Protein AF-A0A9D5N7F3-F1 (afdb_monomer)

Structure (mmCIF, N/CA/C/O backbone):
data_AF-A0A9D5N7F3-F1
#
_entry.id   AF-A0A9D5N7F3-F1
#
loop_
_atom_site.group_PDB
_atom_site.id
_atom_site.type_symbol
_atom_site.label_atom_id
_atom_site.label_alt_id
_atom_site.label_comp_id
_atom_site.label_asym_id
_atom_site.label_entity_id
_atom_site.label_seq_id
_atom_site.pdbx_PDB_ins_code
_atom_site.Cartn_x
_atom_site.Cartn_y
_atom_site.Cartn_z
_atom_site.occupancy
_atom_site.B_iso_or_equiv
_atom_site.auth_seq_id
_atom_site.auth_comp_id
_atom_site.auth_asym_id
_atom_site.auth_atom_id
_atom_site.pdbx_PDB_model_num
ATOM 1 N N . MET A 1 1 ? -7.022 6.597 -26.074 1.00 45.38 1 MET A N 1
ATOM 2 C CA . MET A 1 1 ? -6.157 5.447 -25.728 1.00 45.38 1 MET A CA 1
ATOM 3 C C . MET A 1 1 ? -6.089 5.377 -24.215 1.00 45.38 1 MET A C 1
ATOM 5 O O . MET A 1 1 ? -5.912 6.423 -23.604 1.00 45.38 1 MET A O 1
ATOM 9 N N . ALA A 1 2 ? -6.321 4.216 -23.604 1.00 58.00 2 ALA A N 1
ATOM 10 C CA . ALA A 1 2 ? -6.166 4.087 -22.157 1.00 58.00 2 ALA A CA 1
ATOM 11 C C . ALA A 1 2 ? -4.684 4.280 -21.798 1.00 58.00 2 ALA A C 1
ATOM 13 O O . ALA A 1 2 ? -3.828 3.645 -22.410 1.00 58.00 2 ALA A O 1
ATOM 14 N N . ASN A 1 3 ? -4.379 5.167 -20.848 1.00 81.69 3 ASN A N 1
ATOM 15 C CA . ASN A 1 3 ? -3.013 5.314 -20.349 1.00 81.69 3 ASN A CA 1
ATOM 16 C C . ASN A 1 3 ? -2.613 4.024 -19.627 1.00 81.69 3 ASN A C 1
ATOM 18 O O . ASN A 1 3 ? -3.248 3.644 -18.643 1.00 81.69 3 ASN A O 1
ATOM 22 N N . LEU A 1 4 ? -1.572 3.361 -20.129 1.00 91.94 4 LEU A N 1
ATOM 23 C CA . LEU A 1 4 ? -0.977 2.206 -19.469 1.00 91.94 4 LEU A CA 1
ATOM 24 C C . LEU A 1 4 ? -0.277 2.636 -18.166 1.00 91.94 4 LEU A C 1
ATOM 26 O O . LEU A 1 4 ? 0.224 3.765 -18.085 1.00 91.94 4 LEU A O 1
ATOM 30 N N . PRO A 1 5 ? -0.255 1.772 -17.137 1.00 94.94 5 PRO A N 1
ATOM 31 C CA . PRO A 1 5 ? 0.491 2.037 -15.912 1.00 94.94 5 PRO A CA 1
ATOM 32 C C . PRO A 1 5 ? 2.002 2.094 -16.183 1.00 94.94 5 PRO A C 1
ATOM 34 O O . PRO A 1 5 ? 2.493 1.551 -17.173 1.00 94.94 5 PRO A O 1
ATOM 37 N N . LYS A 1 6 ? 2.744 2.747 -15.284 1.00 96.50 6 LYS A N 1
ATOM 38 C CA . LYS A 1 6 ? 4.202 2.612 -15.226 1.00 96.50 6 LYS A CA 1
ATOM 39 C C . LYS A 1 6 ? 4.541 1.271 -14.579 1.00 96.50 6 LYS A C 1
ATOM 41 O O . LYS A 1 6 ? 3.785 0.783 -13.746 1.00 96.50 6 LYS A O 1
ATOM 46 N N . CYS A 1 7 ? 5.685 0.696 -14.921 1.00 97.44 7 CYS A N 1
ATOM 47 C CA . CYS A 1 7 ? 6.177 -0.478 -14.212 1.00 97.44 7 CYS A CA 1
ATOM 48 C C . CYS A 1 7 ? 6.476 -0.122 -12.739 1.00 97.44 7 CYS A C 1
ATOM 50 O O . CYS A 1 7 ? 7.229 0.831 -12.518 1.00 97.44 7 CYS A O 1
ATOM 52 N N . PRO A 1 8 ? 5.933 -0.851 -11.744 1.00 96.81 8 PRO A N 1
ATOM 53 C CA . PRO A 1 8 ? 6.176 -0.583 -10.325 1.00 96.81 8 PRO A CA 1
ATOM 54 C C . PRO A 1 8 ? 7.628 -0.854 -9.900 1.00 96.81 8 PRO A C 1
ATOM 56 O O . PRO A 1 8 ? 8.104 -0.192 -8.984 1.00 96.81 8 PRO A O 1
ATOM 59 N N . HIS A 1 9 ? 8.341 -1.735 -10.611 1.00 95.06 9 HIS A N 1
ATOM 60 C CA . HIS A 1 9 ? 9.733 -2.093 -10.310 1.00 95.06 9 HIS A CA 1
ATOM 61 C C . HIS A 1 9 ? 10.756 -1.066 -10.819 1.00 95.06 9 HIS A C 1
ATOM 63 O O . HIS A 1 9 ? 11.738 -0.778 -10.150 1.00 95.06 9 HIS A O 1
ATOM 69 N N . CYS A 1 10 ? 10.568 -0.515 -12.027 1.00 94.38 10 CYS A N 1
ATOM 70 C CA . CYS A 1 10 ? 11.591 0.334 -12.668 1.00 94.38 10 CYS A CA 1
ATOM 71 C C . CYS A 1 10 ? 11.097 1.719 -13.111 1.00 94.38 10 CYS A C 1
ATOM 73 O O . CYS A 1 10 ? 11.869 2.523 -13.628 1.00 94.38 10 CYS A O 1
ATOM 75 N N . GLY A 1 11 ? 9.801 2.008 -12.982 1.00 95.62 11 GLY A N 1
ATOM 76 C CA . GLY A 1 11 ? 9.212 3.300 -13.348 1.00 95.62 11 GLY A CA 1
ATOM 77 C C . GLY A 1 11 ? 9.025 3.527 -14.849 1.00 95.62 11 GLY A C 1
ATOM 78 O O . GLY A 1 11 ? 8.471 4.560 -15.246 1.00 95.62 11 GLY A O 1
ATOM 79 N N . SER A 1 12 ? 9.438 2.573 -15.687 1.00 96.62 12 SER A N 1
ATOM 80 C CA . SER A 1 12 ? 9.316 2.672 -17.138 1.00 96.62 12 SER A CA 1
ATOM 81 C C . SER A 1 12 ? 7.860 2.776 -17.600 1.00 96.62 12 SER A C 1
ATOM 83 O O . SER A 1 12 ? 6.948 2.177 -17.028 1.00 96.62 12 SER A O 1
ATOM 85 N N . LYS A 1 13 ? 7.652 3.528 -18.685 1.00 96.31 13 LYS A N 1
ATOM 86 C CA . LYS A 1 13 ? 6.389 3.593 -19.438 1.00 96.31 13 LYS A CA 1
ATOM 87 C C . LYS A 1 13 ? 6.345 2.606 -20.610 1.00 96.31 13 LYS A C 1
ATOM 89 O O . LYS A 1 13 ? 5.314 2.518 -21.272 1.00 96.31 13 LYS A O 1
ATOM 94 N N . ASN A 1 14 ? 7.439 1.894 -20.880 1.00 96.56 14 ASN A N 1
ATOM 95 C CA . ASN A 1 14 ? 7.540 0.888 -21.932 1.00 96.56 14 ASN A CA 1
ATOM 96 C C . ASN A 1 14 ? 6.871 -0.414 -21.469 1.00 96.56 14 ASN A C 1
ATOM 98 O O . ASN A 1 14 ? 7.516 -1.409 -21.138 1.00 96.56 14 ASN A O 1
ATOM 102 N N . VAL A 1 15 ? 5.551 -0.347 -21.333 1.00 96.75 15 VAL A N 1
ATOM 103 C CA . VAL A 1 15 ? 4.707 -1.403 -20.785 1.00 96.75 15 VAL A CA 1
ATOM 104 C C . VAL A 1 15 ? 3.731 -1.849 -21.861 1.00 96.75 15 VAL A C 1
ATOM 106 O O . VAL A 1 15 ? 3.166 -1.030 -22.583 1.00 96.75 15 VAL A O 1
ATOM 109 N N . SER A 1 16 ? 3.508 -3.154 -21.945 1.00 96.50 16 SER A N 1
ATOM 110 C CA . SER A 1 16 ? 2.488 -3.764 -22.794 1.00 96.50 16 SER A CA 1
ATOM 111 C C . SER A 1 16 ? 1.446 -4.471 -21.933 1.00 96.50 16 SER A C 1
ATOM 113 O O . SER A 1 16 ? 1.754 -4.990 -20.858 1.00 96.50 16 SER A O 1
ATOM 115 N N . ARG A 1 17 ? 0.189 -4.468 -22.383 1.00 95.62 17 ARG A N 1
ATOM 116 C CA . ARG A 1 17 ? -0.873 -5.251 -21.747 1.00 95.62 17 ARG A CA 1
ATOM 117 C C . ARG A 1 17 ? -0.800 -6.685 -22.261 1.00 95.62 17 ARG A C 1
ATOM 119 O O . ARG A 1 17 ? -0.837 -6.901 -23.470 1.00 95.62 17 ARG A O 1
ATOM 126 N N . VAL A 1 18 ? -0.759 -7.630 -21.334 1.00 94.44 18 VAL A N 1
ATOM 127 C CA . VAL A 1 18 ? -0.936 -9.063 -21.580 1.00 94.44 18 VAL A CA 1
ATOM 128 C C . VAL A 1 18 ? -2.276 -9.477 -20.959 1.00 94.44 18 VAL A C 1
ATOM 130 O O . VAL A 1 18 ? -2.866 -8.730 -20.175 1.00 94.44 18 VAL A O 1
ATOM 133 N N . GLU A 1 19 ? -2.831 -10.619 -21.351 1.00 92.06 19 GLU A N 1
ATOM 134 C CA . GLU A 1 19 ? -4.091 -11.105 -20.788 1.00 92.06 19 GLU A CA 1
ATOM 135 C C . GLU A 1 19 ? -3.982 -11.256 -19.259 1.00 92.06 19 GLU A C 1
ATOM 137 O O . GLU A 1 19 ? -3.244 -12.094 -18.754 1.00 92.06 19 GLU A O 1
ATOM 142 N N . GLY A 1 20 ? -4.685 -10.387 -18.522 1.00 90.88 20 GLY A N 1
ATOM 143 C CA . GLY A 1 20 ? -4.722 -10.386 -17.056 1.00 90.88 20 GLY A CA 1
ATOM 144 C C . GLY A 1 20 ? -3.577 -9.660 -16.336 1.00 90.88 20 GLY A C 1
ATOM 145 O O . GLY A 1 20 ? -3.611 -9.604 -15.112 1.00 90.88 20 GLY A O 1
ATOM 146 N N . PHE A 1 21 ? -2.586 -9.093 -17.038 1.00 95.75 21 PHE A N 1
ATOM 147 C CA . PH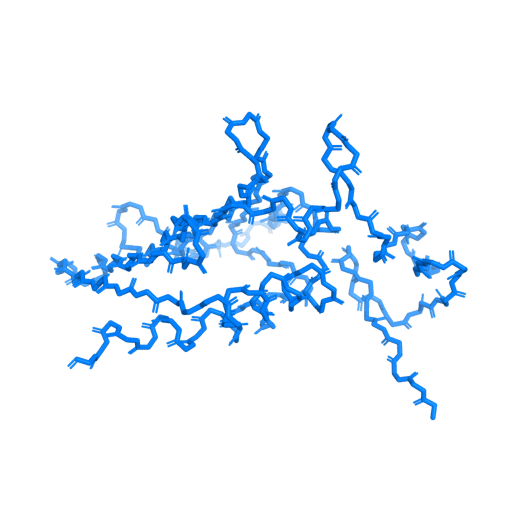E A 1 21 ? -1.450 -8.393 -16.410 1.00 95.75 21 PHE A CA 1
ATOM 148 C C . PHE A 1 21 ? -0.725 -7.433 -17.368 1.00 95.75 21 PHE A C 1
ATOM 150 O O . PHE A 1 21 ? -1.153 -7.196 -18.502 1.00 95.75 21 PHE A O 1
ATOM 157 N N . TYR A 1 22 ? 0.384 -6.854 -16.918 1.00 97.25 22 TYR A N 1
ATOM 158 C CA . TYR A 1 22 ? 1.245 -5.982 -17.711 1.00 97.25 22 TYR A CA 1
ATOM 159 C C . TYR A 1 22 ? 2.679 -6.501 -17.729 1.00 97.25 22 TYR A C 1
ATOM 161 O O . TYR A 1 22 ? 3.171 -6.986 -16.716 1.00 97.25 22 TYR A O 1
ATOM 169 N N . ARG A 1 23 ? 3.366 -6.355 -18.864 1.00 97.44 23 ARG A N 1
ATOM 170 C CA . ARG A 1 23 ? 4.789 -6.687 -19.011 1.00 97.44 23 ARG A CA 1
ATOM 171 C C . ARG A 1 23 ? 5.591 -5.440 -19.333 1.00 97.44 23 ARG A C 1
ATOM 173 O O . ARG A 1 23 ? 5.273 -4.739 -20.300 1.00 97.44 23 ARG A O 1
ATOM 180 N N . CYS A 1 24 ? 6.635 -5.176 -18.554 1.00 97.81 24 CYS A N 1
ATOM 181 C CA . CYS A 1 24 ? 7.599 -4.124 -18.854 1.00 97.81 24 CYS A CA 1
ATOM 182 C C . CYS A 1 24 ? 8.654 -4.633 -19.840 1.00 97.81 24 CYS A C 1
ATOM 184 O O . CYS A 1 24 ? 9.253 -5.676 -19.614 1.00 97.81 24 CYS A O 1
ATOM 186 N N . ALA A 1 25 ? 8.913 -3.899 -20.917 1.00 97.50 25 ALA A N 1
ATOM 187 C CA . ALA A 1 25 ? 9.954 -4.262 -21.877 1.00 97.50 25 ALA A CA 1
ATOM 188 C C . ALA A 1 25 ? 11.369 -3.844 -21.430 1.00 97.50 25 ALA A C 1
ATOM 190 O O . ALA A 1 25 ? 12.338 -4.380 -21.957 1.00 97.50 25 ALA A O 1
ATOM 191 N N . ASP A 1 26 ? 11.494 -2.937 -20.452 1.00 97.50 26 ASP A N 1
ATOM 192 C CA . ASP A 1 26 ? 12.801 -2.439 -19.997 1.00 97.50 26 ASP A CA 1
ATOM 193 C C . ASP A 1 26 ? 13.411 -3.313 -18.892 1.00 97.50 26 ASP A C 1
ATOM 195 O O . AS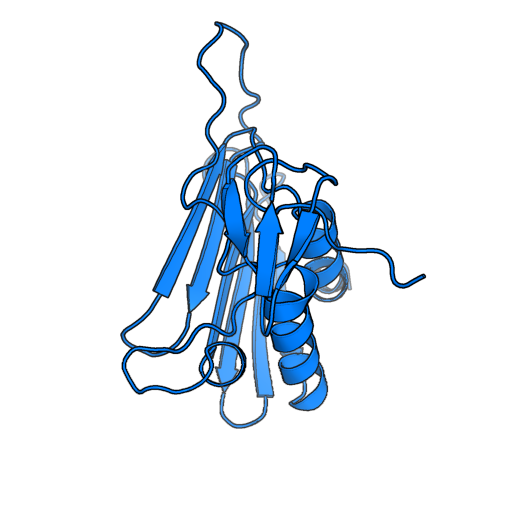P A 1 26 ? 14.596 -3.623 -18.946 1.00 97.50 26 ASP A O 1
ATOM 199 N N . CYS A 1 27 ? 12.617 -3.734 -17.896 1.00 96.69 27 CYS A N 1
ATOM 200 C CA . CYS A 1 27 ? 13.087 -4.621 -16.819 1.00 96.69 27 CYS A CA 1
ATOM 201 C C . CYS A 1 27 ? 12.578 -6.062 -16.934 1.00 96.69 27 CYS A C 1
ATOM 203 O O . CYS A 1 27 ? 12.942 -6.896 -16.113 1.00 96.69 27 CYS A O 1
ATOM 205 N N . LEU A 1 28 ? 11.735 -6.356 -17.930 1.00 96.56 28 LEU A N 1
ATOM 206 C CA . LEU A 1 28 ? 11.161 -7.681 -18.204 1.00 96.56 28 LEU A CA 1
ATOM 207 C C . LEU A 1 28 ? 10.240 -8.251 -17.111 1.00 96.56 28 LEU A C 1
ATOM 209 O O . LEU A 1 28 ? 9.705 -9.343 -17.295 1.00 96.56 28 LEU A O 1
ATOM 213 N N . ASN A 1 29 ? 9.994 -7.508 -16.027 1.00 96.50 29 ASN A N 1
ATOM 214 C CA . ASN A 1 29 ? 9.069 -7.920 -14.976 1.00 96.50 29 ASN A CA 1
ATOM 215 C C . ASN A 1 29 ? 7.607 -7.818 -15.432 1.00 96.50 29 ASN A C 1
ATOM 217 O O . ASN A 1 29 ? 7.199 -6.882 -16.139 1.00 96.50 29 ASN A O 1
ATOM 221 N N . ASP A 1 30 ? 6.820 -8.780 -14.960 1.00 97.12 30 ASP A N 1
ATOM 222 C CA . ASP A 1 30 ? 5.365 -8.781 -15.042 1.00 97.12 30 ASP A CA 1
ATOM 223 C C . ASP A 1 30 ? 4.785 -8.144 -13.777 1.00 97.12 30 ASP A C 1
ATOM 225 O O . ASP A 1 30 ? 5.334 -8.330 -12.698 1.00 97.12 30 ASP A O 1
ATOM 229 N N . PHE A 1 31 ? 3.668 -7.427 -13.899 1.00 97.56 31 PHE A N 1
ATOM 230 C CA . PHE A 1 31 ? 2.998 -6.807 -12.754 1.00 97.56 31 PHE A CA 1
ATOM 231 C C . PHE A 1 31 ? 1.493 -6.641 -12.978 1.00 97.5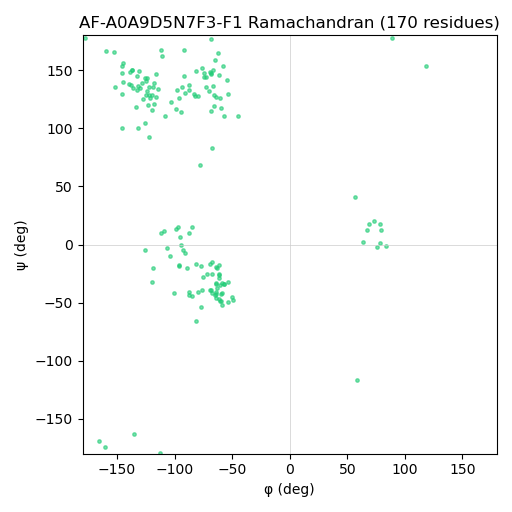6 31 PHE A C 1
ATOM 233 O O . PHE A 1 31 ? 0.997 -6.724 -14.110 1.00 97.56 31 PHE A O 1
ATOM 240 N N . GLY A 1 32 ? 0.749 -6.371 -11.906 1.00 96.12 32 GLY A N 1
ATOM 241 C CA . GLY A 1 32 ? -0.694 -6.139 -11.949 1.00 96.12 32 GLY A CA 1
ATOM 242 C C . GLY A 1 32 ? -1.518 -7.400 -12.193 1.00 96.12 32 GLY A C 1
ATOM 243 O O . GLY A 1 32 ? -2.661 -7.291 -12.638 1.00 96.12 32 GLY A O 1
ATOM 244 N N . ARG A 1 33 ? -0.940 -8.579 -11.929 1.00 95.56 33 ARG A N 1
ATOM 245 C CA . ARG A 1 33 ? -1.694 -9.833 -11.792 1.00 95.56 33 ARG A CA 1
ATOM 246 C C . ARG A 1 33 ? -2.561 -9.737 -10.541 1.00 95.56 33 ARG A C 1
ATOM 248 O O . ARG A 1 33 ? -2.166 -9.078 -9.589 1.00 95.56 33 ARG A O 1
ATOM 255 N N . THR A 1 34 ? -3.708 -10.410 -10.519 1.00 95.31 34 THR A N 1
ATOM 256 C CA . THR A 1 34 ? -4.464 -10.590 -9.272 1.00 95.31 34 THR A CA 1
ATOM 257 C C . THR A 1 34 ? -3.673 -11.521 -8.353 1.00 95.31 34 THR A C 1
ATOM 259 O O . THR A 1 34 ? -3.492 -12.684 -8.725 1.00 95.31 34 THR A O 1
ATOM 262 N N . PRO A 1 35 ? -3.185 -11.046 -7.196 1.00 94.06 35 PRO A N 1
ATOM 263 C CA . PRO A 1 35 ? -2.539 -11.917 -6.229 1.00 94.06 35 PRO A CA 1
ATOM 264 C C . PRO A 1 35 ? -3.589 -12.633 -5.375 1.00 94.06 35 PRO A C 1
ATOM 266 O O . PRO A 1 35 ? -4.666 -12.085 -5.114 1.00 94.06 35 PRO A O 1
ATOM 269 N N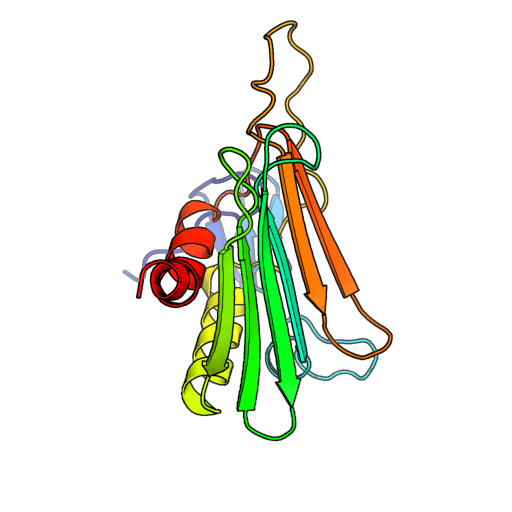 . TYR A 1 36 ? -3.262 -13.845 -4.940 1.00 95.12 36 TYR A N 1
ATOM 270 C CA . TYR A 1 36 ? -4.102 -14.688 -4.093 1.00 95.12 36 TYR A CA 1
ATOM 271 C C . TYR A 1 36 ? -3.312 -15.092 -2.852 1.00 95.12 36 TYR A C 1
ATOM 273 O O . TYR A 1 36 ? -2.107 -15.309 -2.968 1.00 95.12 36 TYR A O 1
ATOM 281 N N . ASP A 1 37 ? -3.988 -15.159 -1.711 1.00 93.19 37 ASP A N 1
ATOM 282 C CA . ASP A 1 37 ? -3.437 -15.706 -0.469 1.00 93.19 37 ASP A CA 1
ATOM 283 C C . ASP A 1 37 ? -3.218 -17.229 -0.574 1.00 93.19 37 ASP A C 1
ATOM 285 O O . ASP A 1 37 ? -3.587 -17.872 -1.570 1.00 93.19 37 ASP A O 1
ATOM 289 N N . ASP A 1 38 ? -2.654 -17.826 0.476 1.00 89.31 38 ASP A N 1
ATOM 290 C CA . ASP A 1 38 ? -2.413 -19.276 0.554 1.00 89.31 38 ASP A CA 1
ATOM 291 C C . ASP A 1 38 ? -3.703 -20.127 0.477 1.00 89.31 38 ASP A C 1
ATOM 293 O O . ASP A 1 38 ? -3.653 -21.320 0.158 1.00 89.31 38 ASP A O 1
ATOM 297 N N . ASN A 1 39 ? -4.874 -19.524 0.712 1.00 90.44 39 ASN A N 1
ATOM 298 C CA . ASN A 1 39 ? -6.190 -20.163 0.631 1.00 90.44 39 ASN A CA 1
ATOM 299 C C . ASN A 1 39 ? -6.872 -19.978 -0.740 1.00 90.44 39 ASN A C 1
ATOM 301 O O . ASN A 1 39 ? -7.976 -20.488 -0.956 1.00 90.44 39 ASN A O 1
ATOM 305 N N . GLY A 1 40 ? -6.238 -19.276 -1.683 1.00 93.50 40 GLY A N 1
ATOM 306 C CA . GLY A 1 40 ? -6.797 -18.983 -3.003 1.00 93.50 40 GLY A CA 1
ATOM 307 C C . GLY A 1 40 ? -7.829 -17.850 -3.015 1.00 93.50 40 GLY A C 1
ATOM 308 O O . GLY A 1 40 ? -8.591 -17.732 -3.978 1.00 93.50 40 GLY A O 1
ATOM 309 N N . ILE A 1 41 ? -7.870 -17.013 -1.980 1.00 95.25 41 ILE A N 1
ATOM 310 C CA . ILE A 1 41 ? -8.697 -15.808 -1.891 1.00 95.25 41 ILE A CA 1
ATOM 311 C C . ILE A 1 41 ? -7.917 -14.639 -2.508 1.00 95.25 41 ILE A C 1
ATOM 313 O O . ILE A 1 41 ? -6.739 -14.454 -2.198 1.00 95.25 41 ILE A O 1
ATOM 317 N N . PRO A 1 42 ? -8.524 -13.815 -3.383 1.00 96.38 42 PRO A N 1
ATOM 318 C CA . PRO A 1 42 ? -7.866 -12.612 -3.884 1.00 96.38 42 PRO A CA 1
ATOM 319 C C . PRO A 1 42 ? -7.373 -11.733 -2.725 1.00 96.38 42 PRO A C 1
ATOM 321 O O . PRO A 1 42 ? -8.162 -11.371 -1.855 1.00 96.38 42 PRO A O 1
ATOM 324 N N . MET A 1 43 ? -6.107 -11.305 -2.722 1.00 95.69 43 MET A N 1
ATOM 325 C CA . MET A 1 43 ? -5.561 -10.544 -1.579 1.00 95.69 43 MET A CA 1
ATOM 326 C C . MET A 1 43 ? -6.279 -9.215 -1.331 1.00 95.69 43 MET A C 1
ATOM 328 O O . MET A 1 43 ? -6.296 -8.721 -0.211 1.00 95.69 43 MET A O 1
ATOM 332 N N 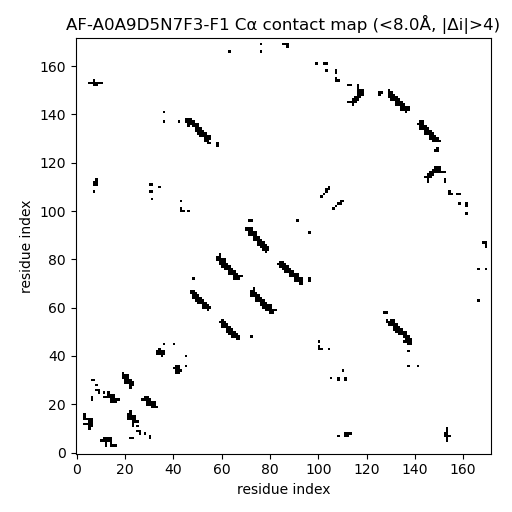. ILE A 1 44 ? -6.899 -8.631 -2.359 1.00 95.81 44 ILE A N 1
ATOM 333 C CA . ILE A 1 44 ? -7.774 -7.461 -2.208 1.00 95.81 44 ILE A CA 1
ATOM 334 C C . ILE A 1 44 ? -8.963 -7.738 -1.269 1.00 95.81 44 ILE A C 1
ATOM 336 O O . ILE A 1 44 ? -9.408 -6.831 -0.570 1.00 95.81 44 ILE A O 1
ATOM 340 N N . GLU A 1 45 ? -9.470 -8.971 -1.253 1.00 95.25 45 GLU A N 1
ATOM 341 C CA . GLU A 1 45 ? -10.567 -9.425 -0.395 1.00 95.25 45 GLU A CA 1
ATOM 342 C C . GLU A 1 45 ? -10.057 -9.925 0.955 1.00 95.25 45 GLU A C 1
ATOM 344 O O . GLU A 1 45 ? -10.664 -9.595 1.975 1.00 95.25 45 GLU A O 1
ATOM 349 N N . ALA A 1 46 ? -8.945 -10.667 0.953 1.00 95.94 46 ALA A N 1
ATOM 350 C CA . ALA A 1 46 ? -8.346 -11.221 2.162 1.00 95.94 46 ALA A CA 1
ATOM 351 C C . ALA A 1 46 ? -7.752 -10.131 3.066 1.00 95.94 46 ALA A C 1
ATOM 353 O O . ALA A 1 46 ? -7.956 -10.197 4.269 1.00 95.94 46 ALA A O 1
ATOM 354 N N . CYS A 1 47 ? -7.120 -9.094 2.492 1.00 97.12 47 CYS A N 1
ATOM 355 C CA . CYS A 1 47 ? -6.460 -8.005 3.219 1.00 97.12 47 CYS A CA 1
ATOM 356 C C . CYS A 1 47 ? -7.304 -7.478 4.381 1.00 97.12 47 CYS A C 1
ATOM 358 O O . CYS A 1 47 ? -8.334 -6.818 4.185 1.00 97.12 47 CYS A O 1
ATOM 360 N N . SER A 1 48 ? -6.811 -7.773 5.581 1.00 97.06 48 SER A N 1
ATOM 361 C CA . SER A 1 48 ? -7.442 -7.507 6.867 1.00 97.06 48 SER A CA 1
ATOM 362 C C . SER A 1 48 ? -6.813 -6.321 7.591 1.00 97.06 48 SER A C 1
ATOM 364 O O . SER A 1 48 ? -7.370 -5.840 8.575 1.00 97.06 48 SER A O 1
ATOM 366 N N . GLY A 1 49 ? -5.686 -5.789 7.116 1.00 97.56 49 GLY A N 1
ATOM 367 C CA . GLY A 1 49 ? -5.095 -4.617 7.745 1.00 97.56 49 GLY A CA 1
ATOM 368 C C . GLY A 1 49 ? -3.843 -4.081 7.075 1.00 97.56 49 GLY A C 1
ATOM 369 O O . GLY A 1 49 ? -3.335 -4.601 6.081 1.00 97.56 49 GLY A O 1
ATOM 370 N N . LEU A 1 50 ? -3.342 -2.989 7.641 1.00 98.06 50 LEU A N 1
ATOM 371 C CA . LEU A 1 50 ? -2.147 -2.308 7.166 1.00 98.06 50 LEU A CA 1
ATOM 372 C C . LEU A 1 50 ? -1.464 -1.600 8.333 1.00 98.06 50 LEU A C 1
ATOM 374 O O . LEU A 1 50 ? -2.119 -0.926 9.127 1.00 98.06 50 LEU A O 1
ATOM 378 N N . ARG A 1 51 ? -0.141 -1.713 8.435 1.00 98.06 51 ARG A N 1
ATOM 379 C CA . ARG A 1 51 ? 0.664 -0.900 9.353 1.00 98.06 51 ARG A CA 1
ATOM 380 C C . ARG A 1 51 ? 1.651 -0.093 8.546 1.00 98.06 51 ARG A C 1
ATOM 382 O O . ARG A 1 51 ? 2.358 -0.641 7.716 1.00 98.06 51 ARG A O 1
ATOM 389 N N . PHE A 1 52 ? 1.689 1.201 8.793 1.00 97.62 52 PHE A N 1
ATOM 390 C CA . PHE A 1 52 ? 2.588 2.111 8.115 1.00 97.62 52 PHE A CA 1
ATOM 391 C C . PHE A 1 52 ? 3.348 2.938 9.140 1.00 97.62 52 PHE A C 1
ATOM 393 O O . PHE A 1 52 ? 2.766 3.386 10.130 1.00 97.62 52 PHE A O 1
ATOM 400 N N . ARG A 1 53 ? 4.636 3.144 8.895 1.00 94.81 53 ARG A N 1
ATOM 401 C CA . ARG A 1 53 ? 5.508 4.038 9.648 1.00 94.81 53 ARG A CA 1
ATOM 402 C C . ARG A 1 53 ? 6.301 4.884 8.661 1.00 94.81 53 ARG A C 1
ATOM 404 O O . ARG A 1 53 ? 6.879 4.344 7.723 1.00 94.81 53 ARG A O 1
ATOM 411 N N . LEU A 1 54 ? 6.353 6.183 8.915 1.00 92.94 54 LEU A N 1
ATOM 412 C CA . LEU A 1 54 ? 7.258 7.127 8.266 1.00 92.94 54 LEU A CA 1
ATOM 413 C C . LEU A 1 54 ? 8.052 7.853 9.354 1.00 92.94 54 LEU A C 1
ATOM 415 O O . LEU A 1 54 ? 7.444 8.365 10.296 1.00 92.94 54 LEU A O 1
ATOM 419 N N . GLY A 1 55 ? 9.374 7.876 9.227 1.00 88.94 55 GLY A N 1
ATOM 420 C CA . GLY A 1 55 ? 10.308 8.330 10.255 1.00 88.94 55 GLY A CA 1
ATOM 421 C C . GLY A 1 55 ? 10.741 7.215 11.212 1.00 88.94 55 GLY A C 1
ATOM 422 O O . GLY A 1 55 ? 10.278 6.066 11.143 1.00 88.94 55 GLY A O 1
ATOM 423 N N . ASP A 1 56 ? 11.625 7.564 12.140 1.00 78.81 56 ASP A N 1
ATOM 424 C CA . ASP A 1 56 ? 12.279 6.627 13.049 1.00 78.81 56 ASP A CA 1
ATOM 425 C C . ASP A 1 56 ? 11.857 6.804 14.524 1.00 78.81 56 ASP A C 1
ATOM 427 O O . ASP A 1 56 ? 10.964 7.576 14.886 1.00 78.81 56 ASP A O 1
ATOM 431 N N . LEU A 1 57 ? 12.436 5.987 15.405 1.00 70.00 57 LEU A N 1
ATOM 432 C CA . LEU A 1 57 ? 12.160 6.035 16.845 1.00 70.00 57 LEU A CA 1
ATOM 433 C C . LEU A 1 57 ? 12.855 7.196 17.572 1.00 70.00 57 LEU A C 1
ATOM 435 O O . LEU A 1 57 ? 12.461 7.501 18.698 1.00 70.00 57 LEU A O 1
ATOM 439 N N . PHE A 1 58 ? 13.886 7.794 16.979 1.00 74.06 58 PHE A N 1
ATOM 440 C CA . PHE A 1 58 ? 14.784 8.746 17.632 1.00 74.06 58 PHE A CA 1
ATOM 441 C C . PHE A 1 58 ? 14.435 10.199 17.290 1.00 74.06 58 PHE A C 1
ATOM 443 O O . PHE A 1 58 ? 14.406 11.041 18.187 1.00 74.06 58 PHE A O 1
ATOM 450 N N . ASN A 1 59 ? 14.107 10.467 16.029 1.00 76.06 59 ASN A N 1
ATOM 451 C CA . ASN A 1 59 ? 13.779 11.775 15.465 1.00 76.06 59 ASN A CA 1
ATOM 452 C C . ASN A 1 59 ? 12.260 12.030 15.414 1.00 76.06 59 ASN A C 1
ATOM 454 O O . ASN A 1 59 ? 11.816 13.179 15.376 1.00 76.06 59 ASN A O 1
ATOM 458 N N . GLY A 1 60 ? 11.458 10.967 15.523 1.00 83.69 60 GLY A N 1
ATOM 459 C CA . GLY A 1 60 ? 10.000 11.023 15.502 1.00 83.69 60 GLY A CA 1
ATOM 460 C C . GLY A 1 60 ? 9.420 10.247 14.324 1.00 83.69 60 GLY A C 1
ATOM 461 O O . GLY A 1 60 ? 10.070 10.039 13.303 1.00 83.69 60 GLY A O 1
ATOM 462 N N . SER A 1 61 ? 8.183 9.771 14.480 1.00 89.00 61 SER A N 1
ATOM 463 C CA . SER A 1 61 ? 7.516 9.002 13.434 1.00 89.00 61 SER A CA 1
ATOM 464 C C . SER A 1 61 ? 6.022 9.270 13.396 1.00 89.00 61 SER A C 1
ATOM 466 O O . SER A 1 61 ? 5.384 9.446 14.437 1.00 89.00 61 SER A O 1
ATOM 468 N N . VAL A 1 62 ? 5.461 9.206 12.191 1.00 92.25 62 VAL A N 1
ATOM 469 C CA . VAL A 1 62 ? 4.024 9.046 11.972 1.00 92.25 62 VAL A CA 1
ATOM 470 C C . VAL A 1 62 ? 3.750 7.567 11.759 1.00 92.25 62 VAL A C 1
ATOM 472 O O . VAL A 1 62 ? 4.349 6.930 10.892 1.00 92.25 62 VAL A O 1
ATOM 475 N N . ARG A 1 63 ? 2.834 7.007 12.544 1.00 94.81 63 ARG A N 1
ATOM 476 C CA . ARG A 1 63 ? 2.412 5.609 12.463 1.00 94.81 63 ARG A CA 1
ATOM 477 C C . ARG A 1 63 ? 0.925 5.538 12.220 1.00 94.81 63 ARG A C 1
ATOM 479 O O . ARG A 1 63 ? 0.153 6.209 12.895 1.00 94.81 63 ARG A O 1
ATOM 486 N N . LEU A 1 64 ? 0.534 4.671 11.306 1.00 97.19 64 LEU A N 1
ATOM 487 C CA . LEU A 1 64 ? -0.848 4.363 10.994 1.00 97.19 64 LEU A CA 1
ATOM 488 C C . LEU A 1 64 ? -1.052 2.861 11.147 1.00 97.19 64 LEU A C 1
ATOM 490 O O . LEU A 1 64 ? -0.261 2.062 10.646 1.00 97.19 64 LEU A O 1
ATOM 494 N N . ARG A 1 65 ? -2.110 2.473 11.846 1.00 97.88 65 ARG A N 1
ATOM 495 C CA . ARG A 1 65 ? -2.566 1.088 11.943 1.00 97.88 65 ARG A CA 1
ATOM 496 C C . ARG A 1 65 ? -3.994 1.028 11.448 1.00 97.88 65 ARG A C 1
ATOM 498 O O . ARG A 1 65 ? -4.810 1.805 11.919 1.00 97.88 65 ARG A O 1
ATOM 505 N N . LEU A 1 66 ? -4.271 0.118 10.529 1.00 98.00 66 LEU A N 1
ATOM 506 C CA . LEU A 1 66 ? -5.599 -0.253 10.063 1.00 98.00 66 LEU A CA 1
ATOM 507 C C . LEU A 1 66 ? -5.825 -1.727 10.381 1.00 98.00 66 LEU A C 1
ATOM 509 O O . LEU A 1 66 ? -4.933 -2.545 10.139 1.00 98.00 66 LEU A O 1
ATOM 513 N N . GLY A 1 67 ? -7.004 -2.055 10.896 1.00 97.56 67 GLY A N 1
ATOM 514 C CA . GLY A 1 67 ? -7.422 -3.425 11.164 1.00 97.56 67 GLY A CA 1
ATOM 515 C C . GLY A 1 67 ? -8.915 -3.593 10.925 1.00 97.56 67 GLY A C 1
ATOM 516 O O . GLY A 1 67 ? -9.726 -2.807 11.417 1.00 97.56 67 GLY A O 1
ATOM 517 N N . GLN A 1 68 ? -9.273 -4.610 10.154 1.00 96.81 68 GLN A N 1
ATOM 518 C CA . GLN A 1 68 ? -10.652 -4.969 9.891 1.00 96.81 68 GLN A CA 1
ATOM 519 C C . GLN A 1 68 ? -11.298 -5.544 11.154 1.00 96.81 68 GLN A C 1
ATOM 521 O O . GLN A 1 68 ? -10.749 -6.438 11.795 1.00 96.81 68 GLN A O 1
ATOM 526 N N . ASP A 1 69 ? -12.485 -5.040 11.476 1.00 95.69 69 ASP A N 1
ATOM 527 C CA . ASP A 1 69 ? -13.333 -5.528 12.559 1.00 95.69 69 ASP A CA 1
ATOM 528 C C . ASP A 1 69 ? -14.760 -5.699 12.022 1.00 95.69 69 ASP A C 1
ATOM 530 O O . ASP A 1 69 ? -15.501 -4.738 11.797 1.00 95.69 69 ASP A O 1
ATOM 534 N N . GLY A 1 70 ? -15.117 -6.945 11.704 1.00 93.31 70 GLY A N 1
ATOM 535 C CA . GLY A 1 70 ? -16.355 -7.267 11.000 1.00 93.31 70 GLY A CA 1
ATOM 536 C C . GLY A 1 70 ? -16.450 -6.571 9.635 1.00 93.31 70 GLY A C 1
ATOM 537 O O . GLY A 1 70 ? -15.661 -6.837 8.725 1.00 93.31 70 GLY A O 1
ATOM 538 N N . ASP A 1 71 ? -17.451 -5.699 9.492 1.00 93.38 71 ASP A N 1
ATOM 539 C CA . ASP A 1 71 ? -17.736 -4.951 8.260 1.00 93.38 71 ASP A CA 1
ATOM 540 C C . ASP A 1 71 ? -17.029 -3.585 8.185 1.00 93.38 71 ASP A C 1
ATOM 542 O O . ASP A 1 71 ? -17.104 -2.925 7.149 1.00 93.38 71 ASP A O 1
ATOM 546 N N . VAL A 1 72 ? -16.363 -3.137 9.250 1.00 95.75 72 VAL A N 1
ATOM 547 C CA . VAL A 1 72 ? -15.644 -1.853 9.286 1.00 95.75 72 VAL A CA 1
ATOM 548 C C . VAL A 1 72 ? -14.137 -2.074 9.368 1.00 95.75 72 VAL A C 1
ATOM 550 O O . VAL A 1 72 ? -13.665 -3.180 9.623 1.00 95.75 72 VAL A O 1
ATOM 553 N N . CYS A 1 73 ? -13.365 -1.013 9.152 1.00 97.75 73 CYS A N 1
ATOM 554 C CA . CYS A 1 73 ? -11.933 -1.013 9.428 1.00 97.75 73 CYS A CA 1
ATOM 555 C C . CYS A 1 73 ? -11.622 0.059 10.465 1.00 97.75 73 CYS A C 1
ATOM 557 O O . CYS A 1 73 ? -11.776 1.250 10.199 1.00 97.75 73 CYS A O 1
ATOM 559 N N . LEU A 1 74 ? -11.160 -0.358 11.636 1.00 98.06 74 LEU A N 1
ATOM 560 C CA . LEU A 1 74 ? -10.670 0.553 12.660 1.00 98.06 74 LEU A CA 1
ATOM 561 C C . LEU A 1 74 ? -9.297 1.070 12.244 1.00 98.06 74 LEU A C 1
ATOM 563 O O . LEU A 1 74 ? -8.503 0.326 11.658 1.00 98.06 74 LEU A O 1
ATOM 567 N N . TYR A 1 75 ? -9.004 2.328 12.552 1.00 97.75 75 TYR A N 1
ATOM 568 C CA . TYR A 1 75 ? -7.664 2.858 12.375 1.00 97.75 75 TYR A CA 1
ATOM 569 C C . TYR A 1 75 ? -7.204 3.717 13.545 1.00 97.75 75 TYR A C 1
ATOM 571 O O . TYR A 1 75 ? -7.986 4.385 14.217 1.00 97.75 75 TYR A O 1
ATOM 579 N N . GLU A 1 76 ? -5.893 3.713 13.762 1.00 96.94 76 GLU A N 1
ATOM 580 C CA . GLU A 1 76 ? -5.216 4.534 14.755 1.00 96.94 76 GLU A CA 1
ATOM 581 C C . GLU A 1 76 ? -4.016 5.236 14.121 1.00 96.94 76 GLU A C 1
ATOM 583 O O . GLU A 1 76 ? -3.226 4.615 13.405 1.00 96.94 76 GLU A O 1
ATOM 588 N N . ILE A 1 77 ? -3.856 6.519 14.430 1.00 95.56 77 ILE A N 1
ATOM 589 C CA . ILE A 1 77 ? -2.724 7.348 14.023 1.00 95.56 77 ILE A CA 1
ATOM 590 C C . ILE A 1 77 ? -1.960 7.743 15.279 1.00 95.56 77 ILE A C 1
ATOM 592 O O . ILE A 1 77 ? -2.562 8.167 16.266 1.00 95.56 77 ILE A O 1
ATOM 596 N N . TYR A 1 78 ? -0.641 7.622 15.225 1.00 92.94 78 TYR A N 1
ATOM 597 C CA . TYR A 1 78 ? 0.275 8.066 16.265 1.00 92.94 78 TYR A CA 1
ATOM 598 C C . TYR A 1 78 ? 1.333 8.951 15.621 1.00 92.94 78 TYR A C 1
ATOM 600 O O . TYR A 1 78 ? 1.998 8.510 14.688 1.00 92.94 78 TYR A O 1
ATOM 608 N N . ASP A 1 79 ? 1.510 10.166 16.118 1.00 91.50 79 ASP A N 1
ATOM 609 C CA . ASP A 1 79 ? 2.568 11.071 15.679 1.00 91.50 79 ASP A CA 1
ATOM 610 C C . ASP A 1 79 ? 3.418 11.467 16.879 1.00 91.50 79 ASP A C 1
ATOM 612 O O . ASP A 1 79 ? 2.904 11.999 17.868 1.00 91.50 79 ASP A O 1
ATOM 616 N N . SER A 1 80 ? 4.706 11.144 16.795 1.00 88.69 80 SER A N 1
ATOM 617 C CA . SER A 1 80 ? 5.696 11.443 17.825 1.00 88.69 80 SER A CA 1
ATOM 618 C C . SER A 1 80 ? 6.690 12.536 17.418 1.00 88.69 80 SER A C 1
ATOM 620 O O . SER A 1 80 ? 7.726 12.690 18.066 1.00 88.69 80 SER A O 1
ATOM 622 N N . ASN A 1 81 ? 6.431 13.261 16.326 1.00 83.44 81 ASN A N 1
ATOM 623 C CA . ASN A 1 81 ? 7.312 14.325 15.854 1.00 83.44 81 ASN A CA 1
ATOM 624 C C . ASN A 1 81 ? 7.319 15.527 16.810 1.00 83.44 81 ASN A C 1
ATOM 626 O O . ASN A 1 81 ? 6.317 15.870 17.441 1.00 83.44 81 ASN A O 1
ATOM 630 N N . GLY A 1 82 ? 8.474 16.192 16.918 1.00 74.94 82 GLY A N 1
ATOM 631 C CA . GLY A 1 82 ? 8.620 17.409 17.727 1.00 74.94 82 GLY A CA 1
ATOM 632 C C . GLY A 1 82 ? 8.522 17.194 19.244 1.00 74.94 82 GLY A C 1
ATOM 633 O O . GLY A 1 82 ? 8.291 18.153 19.978 1.00 74.94 82 GLY A O 1
ATOM 634 N N . GLY A 1 83 ? 8.682 15.956 19.727 1.00 69.56 83 GLY A N 1
ATOM 635 C CA . GLY A 1 83 ? 8.693 15.616 21.157 1.00 69.56 83 GLY A CA 1
ATOM 636 C C . GLY A 1 83 ? 7.315 15.540 21.828 1.00 69.56 83 GLY A C 1
ATOM 637 O O . GLY A 1 83 ? 7.243 15.280 23.030 1.00 69.56 83 GLY A O 1
ATOM 638 N N . GLY A 1 84 ? 6.228 15.753 21.078 1.00 70.81 84 GLY A N 1
ATOM 639 C CA . GLY A 1 84 ? 4.853 15.506 21.522 1.00 70.81 84 GLY A CA 1
ATOM 640 C C . GLY A 1 84 ? 4.375 14.097 21.162 1.00 70.81 84 GLY A C 1
ATOM 641 O O . GLY A 1 84 ? 5.016 13.406 20.379 1.00 70.81 84 GLY A O 1
ATOM 642 N N . LEU A 1 85 ? 3.243 13.664 21.725 1.00 81.62 85 LEU A N 1
ATOM 643 C CA . LEU A 1 85 ? 2.546 12.448 21.297 1.00 81.62 85 LEU A CA 1
ATOM 644 C C . LEU A 1 85 ? 1.094 12.795 20.974 1.00 81.62 85 LEU A C 1
ATOM 646 O O . LEU A 1 85 ? 0.281 12.979 21.881 1.00 81.62 85 LEU A O 1
ATOM 650 N N . ASN A 1 86 ? 0.779 12.866 19.684 1.00 87.69 86 ASN A N 1
ATOM 651 C CA . ASN A 1 86 ? -0.588 13.022 19.202 1.00 87.69 86 ASN A CA 1
ATOM 652 C C . ASN A 1 86 ? -1.134 11.650 18.809 1.00 87.69 86 ASN A C 1
ATOM 654 O O . ASN A 1 86 ? -0.466 10.880 18.115 1.00 87.69 86 ASN A O 1
ATOM 658 N N . LYS A 1 87 ? -2.352 11.340 19.257 1.00 92.44 87 LYS A N 1
ATOM 659 C CA . LYS A 1 87 ? -3.050 10.104 18.902 1.00 92.44 87 LYS A CA 1
ATOM 660 C C . LYS A 1 87 ? -4.460 10.424 18.427 1.00 92.44 87 LYS A C 1
ATOM 662 O O . LYS A 1 87 ? -5.177 11.167 19.091 1.00 92.44 87 LYS A O 1
ATOM 667 N N . TYR A 1 88 ? -4.865 9.797 17.331 1.00 94.62 88 TYR A N 1
ATOM 668 C CA . TYR A 1 88 ? -6.233 9.832 16.825 1.00 94.62 88 TYR A CA 1
ATOM 669 C C . TYR A 1 88 ? -6.691 8.416 16.478 1.00 94.62 88 TYR A C 1
ATOM 671 O O . TYR A 1 88 ? -5.883 7.600 16.035 1.00 94.62 88 TYR A O 1
ATOM 679 N N . ALA A 1 89 ? -7.965 8.106 16.695 1.00 96.00 89 ALA A N 1
ATOM 680 C CA . ALA A 1 89 ? -8.547 6.820 16.332 1.00 96.00 89 ALA A CA 1
ATOM 681 C C . ALA A 1 89 ? -9.990 7.013 15.877 1.00 96.00 89 ALA A C 1
ATOM 683 O O . ALA A 1 89 ? -10.718 7.810 16.468 1.00 96.00 89 ALA A O 1
ATOM 684 N N . ASP A 1 90 ? -10.376 6.285 14.838 1.00 97.06 90 ASP A N 1
ATOM 685 C CA . ASP A 1 90 ? -11.698 6.348 14.212 1.00 97.06 90 ASP A CA 1
ATOM 686 C C . ASP A 1 90 ? -11.860 5.113 13.297 1.00 97.06 90 ASP A C 1
ATOM 688 O O . ASP A 1 90 ? -11.068 4.165 13.371 1.00 97.06 90 ASP A O 1
ATOM 692 N N . MET A 1 91 ? -12.897 5.073 12.465 1.00 97.00 91 MET A N 1
ATOM 693 C CA . MET A 1 91 ? -13.204 3.943 11.596 1.00 97.00 91 MET A CA 1
ATOM 694 C C . MET A 1 91 ? -13.475 4.364 10.153 1.00 97.00 91 MET A C 1
ATOM 696 O O . MET A 1 91 ? -14.014 5.431 9.874 1.00 97.00 91 MET A O 1
ATOM 700 N N . LEU A 1 92 ? -13.137 3.473 9.227 1.00 97.56 92 LEU A N 1
ATOM 701 C CA . LEU A 1 92 ? -13.637 3.477 7.861 1.00 97.56 92 LEU A CA 1
ATOM 702 C C . LEU A 1 92 ? -14.866 2.571 7.790 1.00 97.56 92 LEU A C 1
ATOM 704 O O . LEU A 1 92 ? -14.855 1.440 8.288 1.00 97.56 92 LEU A O 1
ATOM 708 N N . SER A 1 93 ? -15.909 3.040 7.115 1.00 97.81 93 SER A N 1
ATOM 709 C CA . SER A 1 93 ? -17.042 2.199 6.735 1.00 97.81 93 SER A CA 1
ATOM 710 C C . SER A 1 93 ? -16.614 1.065 5.793 1.00 97.81 93 SER A C 1
ATOM 712 O O . SER A 1 93 ? -15.556 1.112 5.159 1.00 97.81 93 SER A O 1
ATOM 714 N N . LYS A 1 94 ? -17.483 0.061 5.627 1.00 97.38 94 LYS A N 1
ATOM 715 C CA . LYS A 1 94 ? -17.284 -1.051 4.681 1.00 97.38 94 LYS A CA 1
ATOM 716 C C . LYS A 1 94 ? -16.922 -0.584 3.273 1.00 97.38 94 LYS A C 1
ATOM 718 O O . LYS A 1 94 ? -16.027 -1.129 2.630 1.00 97.38 94 LYS A O 1
ATOM 723 N N . GLU A 1 95 ? -17.641 0.419 2.776 1.00 97.75 95 GLU A N 1
ATOM 724 C CA . GLU A 1 95 ? -17.448 0.950 1.427 1.00 97.75 95 GLU A CA 1
ATOM 725 C C . GLU A 1 95 ? -16.101 1.664 1.289 1.00 97.75 95 GLU A C 1
ATOM 727 O O . GLU A 1 95 ? -15.391 1.460 0.300 1.00 97.75 95 GLU A O 1
ATOM 732 N N . GLU A 1 96 ? -15.714 2.451 2.295 1.00 97.88 96 GLU A N 1
ATOM 733 C CA . GLU A 1 96 ? -14.419 3.134 2.338 1.00 97.88 96 GLU A CA 1
ATOM 734 C C . GLU A 1 96 ? -13.263 2.139 2.422 1.00 97.88 96 GLU A C 1
ATOM 736 O O . GLU A 1 96 ? -12.295 2.273 1.671 1.00 97.88 96 GLU A O 1
ATOM 741 N N . TRP A 1 97 ? -13.387 1.101 3.254 1.00 97.75 97 TRP A N 1
ATOM 742 C CA . TRP A 1 97 ? -12.380 0.049 3.368 1.00 97.75 97 TRP A CA 1
ATOM 743 C C . TRP A 1 97 ? -12.221 -0.740 2.063 1.00 97.75 97 TRP A C 1
ATOM 745 O O . TRP A 1 97 ? -11.109 -0.924 1.567 1.00 97.75 97 TRP A O 1
ATOM 755 N N . ASN A 1 98 ? -13.326 -1.135 1.428 1.00 97.38 98 ASN A N 1
ATOM 756 C CA . ASN A 1 98 ? -13.296 -1.808 0.126 1.00 97.38 98 ASN A CA 1
ATOM 757 C C . ASN A 1 98 ? -12.643 -0.943 -0.955 1.00 97.38 98 ASN A C 1
ATOM 759 O O . ASN A 1 98 ? -11.834 -1.429 -1.749 1.00 97.38 98 ASN A O 1
ATOM 763 N N . LYS A 1 99 ? -12.969 0.352 -0.981 1.00 97.75 99 LYS A N 1
ATOM 764 C CA . LYS A 1 99 ? -12.359 1.300 -1.913 1.00 97.75 99 LYS A CA 1
ATOM 765 C C . LYS A 1 99 ? -10.862 1.456 -1.650 1.00 97.75 99 LYS A C 1
ATOM 767 O O . LYS A 1 99 ? -10.089 1.468 -2.606 1.00 97.75 99 LYS A O 1
ATOM 772 N N . PHE A 1 100 ? -10.455 1.541 -0.384 1.00 98.06 100 PHE A N 1
ATOM 773 C CA . PHE A 1 100 ? -9.053 1.625 0.011 1.00 98.06 100 PHE A CA 1
ATOM 774 C C . PHE A 1 100 ? -8.258 0.415 -0.489 1.00 98.06 100 PHE A C 1
ATOM 776 O O . PHE A 1 100 ? -7.267 0.591 -1.198 1.00 98.06 100 PHE A O 1
ATOM 783 N N . ARG A 1 101 ? -8.730 -0.807 -0.205 1.00 97.56 101 ARG A N 1
ATOM 784 C CA . ARG A 1 101 ? -8.082 -2.053 -0.653 1.00 97.56 101 ARG A CA 1
ATOM 785 C C . ARG A 1 101 ? -7.977 -2.118 -2.173 1.00 97.56 101 ARG A C 1
ATOM 787 O O . ARG A 1 101 ? -6.924 -2.448 -2.714 1.00 97.56 101 ARG A O 1
ATOM 794 N N . LYS A 1 102 ? -9.034 -1.715 -2.878 1.00 97.69 102 LYS A N 1
ATOM 795 C CA . LYS A 1 102 ? -9.031 -1.662 -4.342 1.00 97.69 102 LYS A CA 1
ATOM 796 C C . LYS A 1 102 ? -7.984 -0.711 -4.906 1.00 97.69 102 LYS A C 1
ATOM 798 O O . LYS A 1 102 ? -7.247 -1.086 -5.814 1.00 97.69 102 LYS A O 1
ATOM 803 N N . GLU A 1 103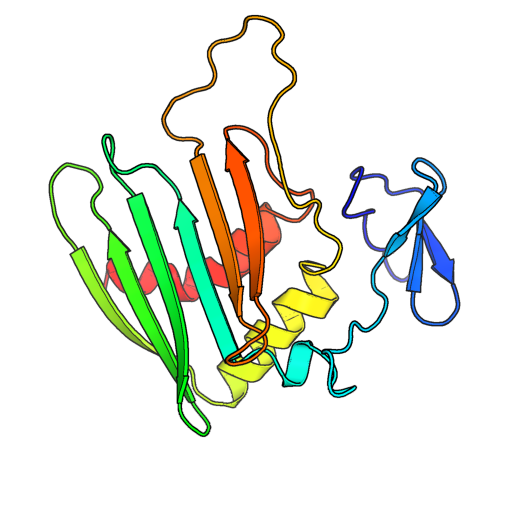 ? -7.884 0.502 -4.372 1.00 97.88 103 GLU A N 1
ATOM 804 C CA . GLU A 1 103 ? -6.841 1.445 -4.786 1.00 97.88 103 GLU A CA 1
ATOM 805 C C . GLU A 1 103 ? -5.438 0.911 -4.448 1.00 97.88 103 GLU A C 1
ATOM 807 O O . GLU A 1 103 ? -4.526 0.983 -5.277 1.00 97.88 103 GLU A O 1
ATOM 812 N N . LEU A 1 104 ? -5.264 0.307 -3.273 1.00 98.06 104 LEU A N 1
ATOM 813 C CA . LEU A 1 104 ? -3.986 -0.246 -2.835 1.00 98.06 104 LEU A CA 1
ATOM 814 C C . LEU A 1 104 ? -3.465 -1.349 -3.781 1.00 98.06 104 LEU A C 1
ATOM 816 O O . LEU A 1 104 ? -2.319 -1.294 -4.234 1.00 98.06 104 LEU A O 1
ATOM 820 N N . PHE A 1 105 ? -4.304 -2.320 -4.144 1.00 97.56 105 PHE A N 1
ATOM 821 C CA . PHE A 1 105 ? -3.877 -3.439 -4.992 1.00 97.56 105 PHE A 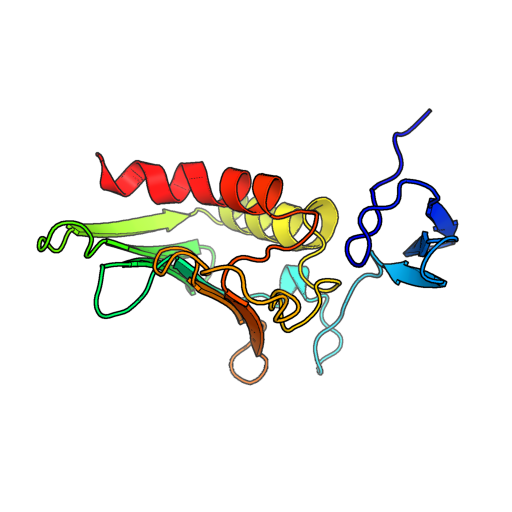CA 1
ATOM 822 C C . PHE A 1 105 ? -3.929 -3.119 -6.491 1.00 97.56 105 PHE A C 1
ATOM 824 O O . PHE A 1 105 ? -2.974 -3.397 -7.210 1.00 97.56 105 PHE A O 1
ATOM 831 N N . GLU A 1 106 ? -4.995 -2.489 -6.993 1.00 95.88 106 GLU A N 1
ATOM 832 C CA . GLU A 1 106 ? -5.181 -2.320 -8.444 1.00 95.88 106 GLU A CA 1
ATOM 833 C C . GLU A 1 106 ? -4.548 -1.045 -9.011 1.00 95.88 106 GLU A C 1
ATOM 835 O O . GLU A 1 106 ? -4.394 -0.907 -10.231 1.00 95.88 106 GLU A O 1
ATOM 840 N N . LYS A 1 107 ? -4.282 -0.049 -8.158 1.00 96.00 107 LYS A N 1
ATOM 841 C CA . LYS A 1 107 ? -3.900 1.304 -8.590 1.00 96.00 107 LYS A CA 1
ATOM 842 C C . LYS A 1 107 ? -2.526 1.715 -8.089 1.00 96.00 107 LYS A C 1
ATOM 844 O O . LYS A 1 107 ? -1.874 2.495 -8.793 1.00 96.00 107 LYS A O 1
ATOM 849 N N . VAL A 1 108 ? -2.130 1.242 -6.912 1.00 97.69 108 VAL A N 1
ATOM 850 C CA . VAL A 1 108 ? -0.802 1.425 -6.307 1.00 97.69 108 VAL A CA 1
ATOM 851 C C . VAL A 1 108 ? 0.108 0.218 -6.574 1.00 97.69 108 VAL A C 1
ATOM 853 O O . VAL A 1 108 ? 1.327 0.375 -6.536 1.00 97.69 108 VAL A O 1
ATOM 856 N N . TYR A 1 109 ? -0.468 -0.936 -6.937 1.00 97.50 109 TYR A N 1
ATOM 857 C CA . TYR A 1 109 ? 0.264 -2.171 -7.239 1.00 97.50 109 TYR A CA 1
ATOM 858 C C . TYR A 1 109 ? 1.160 -2.614 -6.079 1.00 97.50 109 TYR A C 1
ATOM 860 O O . TYR A 1 109 ? 2.293 -3.026 -6.304 1.00 97.50 109 TYR A O 1
ATOM 868 N N . VAL A 1 110 ? 0.675 -2.500 -4.834 1.00 97.75 110 VAL A N 1
ATOM 869 C CA . VAL A 1 110 ? 1.503 -2.753 -3.638 1.00 97.75 110 VAL A CA 1
ATOM 870 C C . VAL A 1 110 ? 2.116 -4.157 -3.629 1.00 97.75 110 VAL A C 1
ATOM 872 O O . VAL A 1 110 ? 3.243 -4.341 -3.188 1.00 97.75 110 VAL A O 1
ATOM 875 N N . TYR A 1 111 ? 1.403 -5.150 -4.168 1.00 97.06 111 TYR A N 1
ATOM 876 C CA . TYR A 1 111 ? 1.898 -6.523 -4.233 1.00 97.06 111 TYR A CA 1
ATOM 877 C C . TYR A 1 111 ? 3.146 -6.655 -5.118 1.00 97.06 111 TYR A C 1
ATOM 879 O O . TYR A 1 111 ? 4.052 -7.413 -4.788 1.00 97.06 111 TYR A O 1
ATOM 887 N N . ASP A 1 112 ? 3.219 -5.857 -6.185 1.00 97.62 112 ASP A N 1
ATOM 888 C CA . ASP A 1 112 ? 4.330 -5.833 -7.137 1.00 97.62 112 ASP A CA 1
ATOM 889 C C . ASP A 1 112 ? 5.465 -4.883 -6.700 1.00 97.62 112 ASP A C 1
ATOM 891 O O . ASP A 1 112 ? 6.346 -4.559 -7.494 1.00 97.62 112 ASP A O 1
ATOM 895 N N . TRP A 1 113 ? 5.443 -4.364 -5.469 1.00 97.19 113 TRP A N 1
ATOM 896 C CA . TRP A 1 113 ? 6.570 -3.600 -4.936 1.00 97.19 113 TRP A CA 1
ATOM 897 C C . TRP A 1 113 ? 7.728 -4.529 -4.569 1.00 97.19 113 TRP A C 1
ATOM 899 O O . TRP A 1 113 ? 7.533 -5.654 -4.097 1.00 97.19 113 TRP A O 1
ATOM 909 N N . ASP 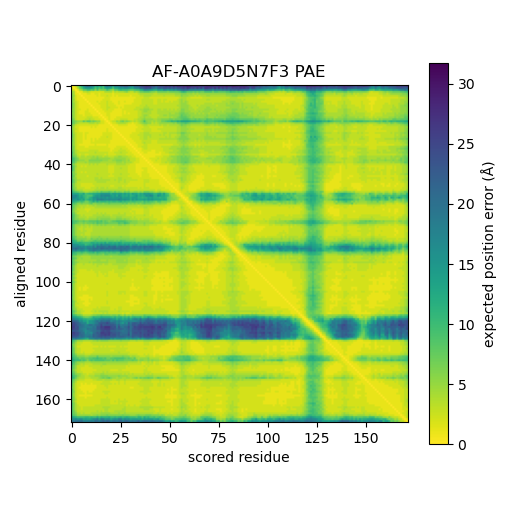A 1 114 ? 8.946 -4.023 -4.722 1.00 95.31 114 ASP A N 1
ATOM 910 C CA . ASP A 1 114 ? 10.134 -4.676 -4.191 1.00 95.31 114 ASP A CA 1
ATOM 911 C C . ASP A 1 114 ? 10.104 -4.595 -2.657 1.00 95.31 114 ASP A C 1
ATOM 913 O O . ASP A 1 114 ? 9.550 -3.662 -2.078 1.00 95.31 114 ASP A O 1
ATOM 917 N N . LYS A 1 115 ? 10.666 -5.586 -1.960 1.00 95.69 115 LYS A N 1
ATOM 918 C CA . LYS A 1 115 ? 10.583 -5.639 -0.487 1.00 95.69 115 LYS A CA 1
ATOM 919 C C . LYS A 1 115 ? 11.442 -4.582 0.204 1.00 95.69 115 LYS A C 1
ATOM 921 O O . LYS A 1 115 ? 11.135 -4.186 1.327 1.00 95.69 115 LYS A O 1
ATOM 926 N N . GLU A 1 116 ? 12.493 -4.120 -0.464 1.00 94.69 116 GLU A N 1
ATOM 927 C CA . GLU A 1 116 ? 13.459 -3.183 0.094 1.00 94.69 116 GLU A CA 1
ATOM 928 C C . GLU A 1 116 ? 13.809 -2.085 -0.904 1.00 94.69 116 GLU A C 1
ATOM 930 O O . GLU A 1 116 ? 14.113 -2.354 -2.065 1.00 94.69 116 GLU A O 1
ATOM 935 N N . TYR A 1 117 ? 13.822 -0.848 -0.416 1.00 91.31 117 TYR A N 1
ATOM 936 C CA . TYR A 1 117 ? 14.232 0.335 -1.160 1.00 91.31 117 TYR A CA 1
ATOM 937 C C . TYR A 1 117 ? 15.375 1.022 -0.415 1.00 91.31 117 TYR A C 1
ATOM 939 O O . TYR A 1 117 ? 15.154 1.843 0.475 1.00 91.31 117 TYR A O 1
ATOM 947 N N . ILE A 1 118 ? 16.607 0.665 -0.776 1.00 84.50 118 ILE A N 1
ATOM 948 C CA . ILE A 1 118 ? 17.829 1.196 -0.164 1.00 84.50 118 ILE A CA 1
ATOM 949 C C . ILE A 1 118 ? 18.669 1.860 -1.269 1.00 84.50 118 ILE A C 1
ATOM 951 O O . ILE A 1 118 ? 18.946 1.214 -2.285 1.00 84.50 118 ILE A O 1
ATOM 955 N N . PRO A 1 119 ? 19.073 3.133 -1.115 1.00 74.00 119 PRO A N 1
ATOM 956 C CA . PRO A 1 119 ? 19.992 3.807 -2.012 1.00 74.00 119 PRO A CA 1
ATOM 957 C C . PRO A 1 119 ? 21.282 3.009 -2.170 1.00 74.00 119 PRO A C 1
ATOM 959 O O . PRO A 1 119 ? 21.820 2.443 -1.217 1.00 74.00 119 PRO A O 1
ATOM 962 N N . VAL A 1 120 ? 21.820 2.996 -3.387 1.00 68.06 120 VAL A N 1
ATOM 963 C CA . VAL A 1 120 ? 23.199 2.559 -3.601 1.00 68.06 120 VAL A CA 1
ATOM 964 C C . VAL A 1 120 ? 24.127 3.483 -2.815 1.00 68.06 120 VAL A C 1
ATOM 966 O O . VAL A 1 120 ? 24.052 4.698 -2.962 1.00 68.06 120 VAL A O 1
ATOM 969 N N . ASN A 1 121 ? 24.983 2.897 -1.974 1.00 60.03 121 ASN A N 1
ATOM 970 C CA . ASN A 1 121 ? 25.931 3.613 -1.125 1.00 60.03 121 ASN A CA 1
ATOM 971 C C . ASN A 1 121 ? 27.015 4.293 -1.985 1.00 60.03 121 ASN A C 1
ATOM 973 O O . ASN A 1 121 ? 28.087 3.732 -2.213 1.00 60.03 121 ASN A O 1
ATOM 977 N N . ASP A 1 122 ? 26.703 5.476 -2.516 1.00 61.91 122 ASP A N 1
ATOM 978 C CA . ASP A 1 122 ? 27.584 6.300 -3.350 1.00 61.91 122 ASP A CA 1
ATOM 979 C C . ASP A 1 122 ? 28.310 7.398 -2.550 1.00 61.91 122 ASP A C 1
ATOM 981 O O . ASP A 1 122 ? 28.897 8.312 -3.131 1.00 61.91 122 ASP A O 1
ATOM 985 N N . GLY A 1 123 ? 28.312 7.286 -1.216 1.00 55.25 123 GLY A N 1
ATOM 986 C CA . GLY A 1 123 ? 28.988 8.217 -0.313 1.00 55.25 123 GLY A CA 1
ATOM 987 C C . GLY A 1 123 ? 28.235 9.526 -0.060 1.00 55.25 123 GLY A C 1
ATOM 988 O O . GLY A 1 123 ? 28.835 10.457 0.474 1.00 55.25 123 GLY A O 1
ATOM 989 N N . ARG A 1 124 ? 26.954 9.625 -0.442 1.00 54.09 124 ARG A N 1
ATOM 990 C CA . ARG A 1 124 ? 26.081 10.737 -0.039 1.00 54.09 124 ARG A CA 1
ATOM 991 C C . ARG A 1 124 ? 25.404 10.434 1.291 1.00 54.09 124 ARG A C 1
ATOM 993 O O . ARG A 1 124 ? 24.907 9.327 1.488 1.00 54.09 124 ARG A O 1
ATOM 1000 N N . ASP A 1 125 ? 25.359 11.439 2.161 1.00 55.62 125 ASP A N 1
ATOM 1001 C CA . ASP A 1 125 ? 24.572 11.388 3.389 1.00 55.62 125 ASP A CA 1
ATOM 1002 C C . ASP A 1 125 ? 23.098 11.187 3.023 1.00 55.62 125 ASP A C 1
ATOM 1004 O O . ASP A 1 125 ? 22.495 12.004 2.321 1.00 55.62 125 ASP A O 1
ATOM 1008 N N . VAL A 1 126 ? 22.536 10.066 3.466 1.00 56.00 126 VAL A N 1
ATOM 1009 C CA . VAL A 1 126 ? 21.095 9.828 3.417 1.00 56.00 126 VAL A CA 1
ATOM 1010 C C . VAL A 1 126 ? 20.506 10.576 4.605 1.00 56.00 126 VAL A C 1
ATOM 1012 O O . VAL A 1 126 ? 21.015 10.435 5.719 1.00 56.00 126 VAL A O 1
ATOM 1015 N N . SER A 1 127 ? 19.497 11.418 4.382 1.00 55.91 127 SER A N 1
ATOM 1016 C CA . SER A 1 127 ? 18.911 12.166 5.492 1.00 55.91 127 SER A CA 1
ATOM 1017 C C . SER A 1 127 ? 18.200 11.197 6.448 1.00 55.91 127 SER A C 1
ATOM 1019 O O . SER A 1 127 ? 17.545 10.250 6.012 1.00 55.91 127 SER A O 1
ATOM 1021 N N . GLU A 1 128 ? 18.386 11.387 7.757 1.00 54.91 128 GLU A N 1
ATOM 1022 C CA . GLU A 1 128 ? 17.893 10.462 8.793 1.00 54.91 128 GLU A CA 1
ATOM 1023 C C . GLU A 1 128 ? 16.350 10.370 8.828 1.00 54.91 128 GLU A C 1
ATOM 1025 O O . GLU A 1 128 ? 15.800 9.367 9.273 1.00 54.91 128 GLU A O 1
ATOM 1030 N N . ASP A 1 129 ? 15.644 11.355 8.261 1.00 57.72 129 ASP A N 1
ATOM 1031 C CA . ASP A 1 129 ? 14.176 11.458 8.257 1.00 57.72 129 ASP A CA 1
ATOM 1032 C C . ASP A 1 129 ? 13.483 10.671 7.119 1.00 57.72 129 ASP A C 1
ATOM 1034 O O . ASP A 1 129 ? 12.307 10.892 6.817 1.00 57.72 129 ASP A O 1
ATOM 1038 N N . GLU A 1 130 ? 14.188 9.750 6.456 1.00 76.00 130 GLU A N 1
ATOM 1039 C CA . GLU A 1 130 ? 13.700 9.060 5.249 1.00 76.00 130 GLU A CA 1
ATOM 1040 C C . GLU A 1 130 ? 13.415 7.559 5.438 1.00 76.00 130 GLU A C 1
ATOM 1042 O O . GLU A 1 130 ? 13.169 6.845 4.457 1.00 76.00 130 GLU A O 1
ATOM 1047 N N . GLU A 1 131 ? 13.433 7.056 6.677 1.00 90.00 131 GLU A N 1
ATOM 1048 C CA . GLU A 1 131 ? 13.041 5.673 6.973 1.00 90.00 131 GLU A CA 1
ATOM 1049 C C . GLU A 1 131 ? 11.521 5.490 6.860 1.00 90.00 131 GLU A C 1
ATOM 1051 O O . GLU A 1 131 ? 10.731 6.286 7.373 1.00 90.00 131 GLU A O 1
ATOM 1056 N N . TRP A 1 132 ? 11.087 4.403 6.228 1.00 93.94 132 TRP A N 1
ATOM 1057 C CA . TRP A 1 132 ? 9.686 4.011 6.212 1.00 93.94 132 TRP A CA 1
ATOM 1058 C C . TRP A 1 132 ? 9.512 2.496 6.217 1.00 93.94 132 TRP A C 1
ATOM 1060 O O . TRP A 1 132 ? 10.348 1.731 5.733 1.00 93.94 132 TRP A O 1
ATOM 1070 N N . GLU A 1 133 ? 8.370 2.070 6.741 1.00 96.69 133 GLU A N 1
ATOM 1071 C CA . GLU A 1 133 ? 7.962 0.674 6.794 1.00 96.69 133 GLU A CA 1
ATOM 1072 C C . GLU A 1 133 ? 6.471 0.556 6.483 1.00 96.69 133 GLU A C 1
ATOM 1074 O O . GLU A 1 133 ? 5.655 1.351 6.955 1.00 96.69 133 GLU A O 1
ATOM 1079 N N . LEU A 1 134 ? 6.114 -0.442 5.686 1.00 98.00 134 LEU A N 1
ATOM 1080 C CA . LEU A 1 134 ? 4.746 -0.788 5.342 1.00 98.00 134 LEU A CA 1
ATOM 1081 C C . LEU A 1 134 ? 4.555 -2.296 5.490 1.00 98.00 134 LEU A C 1
ATOM 1083 O O . LEU A 1 134 ? 5.143 -3.074 4.749 1.00 98.00 134 LEU A O 1
ATOM 1087 N N . SER A 1 135 ? 3.662 -2.696 6.380 1.00 98.19 135 SER A N 1
ATOM 1088 C CA . SER A 1 135 ? 3.128 -4.049 6.463 1.00 98.19 135 SER A CA 1
ATOM 1089 C C . SER A 1 135 ? 1.731 -4.085 5.865 1.00 98.19 135 SER A C 1
ATOM 1091 O O . SER A 1 135 ? 0.839 -3.385 6.349 1.00 98.19 135 SER A O 1
ATOM 1093 N N . VAL A 1 136 ? 1.512 -4.927 4.863 1.00 98.00 136 VAL A N 1
ATOM 1094 C CA . VAL A 1 136 ? 0.171 -5.282 4.380 1.00 98.00 136 VAL A CA 1
ATOM 1095 C C . VAL A 1 136 ? -0.208 -6.618 5.007 1.00 98.00 136 VAL A C 1
ATOM 1097 O O . VAL A 1 136 ? 0.472 -7.615 4.778 1.00 98.00 136 VAL A O 1
ATOM 1100 N N . ILE A 1 137 ? -1.262 -6.624 5.820 1.00 97.75 137 ILE A N 1
ATOM 1101 C CA . ILE A 1 137 ? -1.727 -7.803 6.555 1.00 97.75 137 ILE A CA 1
ATOM 1102 C C . ILE A 1 137 ? -2.817 -8.452 5.710 1.00 97.75 137 ILE A C 1
ATOM 1104 O O . ILE A 1 137 ? -3.862 -7.837 5.471 1.00 97.75 137 ILE A O 1
ATOM 1108 N N . ILE A 1 138 ? -2.555 -9.659 5.220 1.00 96.06 138 ILE A N 1
ATOM 1109 C CA . ILE A 1 138 ? -3.518 -10.420 4.431 1.00 96.06 138 ILE A CA 1
ATOM 1110 C C . ILE A 1 138 ? -4.470 -11.097 5.400 1.00 96.06 138 ILE A C 1
ATOM 1112 O O . ILE A 1 138 ? -5.602 -10.650 5.533 1.00 96.06 138 ILE A O 1
ATOM 1116 N N . ASP A 1 139 ? -3.983 -12.028 6.204 1.00 90.75 139 ASP A N 1
ATOM 1117 C CA . ASP A 1 139 ? -4.755 -12.671 7.262 1.00 90.75 139 ASP A CA 1
ATOM 1118 C C . ASP A 1 139 ? -3.931 -12.770 8.560 1.00 90.75 139 ASP A C 1
ATOM 1120 O O . ASP A 1 139 ? -2.957 -12.042 8.758 1.00 90.75 139 ASP A O 1
ATOM 1124 N N . GLU A 1 140 ? -4.353 -13.627 9.490 1.00 84.81 140 GLU A N 1
ATOM 1125 C CA . GLU A 1 140 ? -3.654 -13.841 10.762 1.00 84.81 140 GLU A CA 1
ATOM 1126 C C . GLU A 1 140 ? -2.269 -14.508 10.618 1.00 84.81 140 GLU A C 1
ATOM 1128 O O . GLU A 1 140 ? -1.474 -14.454 11.557 1.00 84.81 140 GLU A O 1
ATOM 1133 N N . ASN A 1 141 ? -1.966 -15.103 9.459 1.00 87.94 141 ASN A N 1
ATOM 1134 C CA . ASN A 1 141 ? -0.752 -15.873 9.181 1.00 87.94 141 ASN A CA 1
ATOM 1135 C C . ASN A 1 141 ? 0.110 -15.275 8.053 1.00 87.94 141 ASN A C 1
ATOM 1137 O O . ASN A 1 141 ? 1.299 -15.588 7.975 1.00 87.94 141 ASN A O 1
ATOM 1141 N N . GLU A 1 142 ? -0.456 -14.427 7.194 1.00 93.75 142 GLU A N 1
ATOM 1142 C CA . GLU A 1 142 ? 0.206 -13.880 6.011 1.00 93.75 142 GLU A CA 1
ATOM 1143 C C . GLU A 1 142 ? 0.343 -12.348 6.074 1.00 93.75 142 GLU A C 1
ATOM 1145 O O . GLU A 1 142 ? -0.628 -11.588 6.132 1.00 93.75 142 GLU A O 1
ATOM 1150 N N . GLU A 1 143 ? 1.591 -11.878 6.012 1.00 95.50 143 GLU A N 1
ATOM 1151 C CA . GLU A 1 143 ? 1.953 -10.462 6.021 1.00 95.50 143 GLU A CA 1
ATOM 1152 C C . GLU A 1 143 ? 3.056 -10.170 5.000 1.00 95.50 143 GLU A C 1
ATOM 1154 O O . GLU A 1 143 ? 4.068 -10.870 4.923 1.00 95.50 143 GLU A O 1
ATOM 1159 N N . TYR A 1 144 ? 2.903 -9.067 4.267 1.00 96.62 144 TYR A N 1
ATOM 1160 C CA . TYR A 1 144 ? 3.927 -8.547 3.370 1.00 96.62 144 TYR A CA 1
ATOM 1161 C C . TYR A 1 144 ? 4.540 -7.270 3.922 1.00 96.62 144 TYR A C 1
ATOM 1163 O O . TYR A 1 144 ? 3.908 -6.214 3.932 1.00 96.62 144 TYR A O 1
ATOM 1171 N N . LEU A 1 145 ? 5.803 -7.381 4.324 1.00 97.69 145 LEU A N 1
ATOM 1172 C CA . LEU A 1 145 ? 6.618 -6.270 4.792 1.00 97.69 145 LEU A CA 1
ATOM 1173 C C . LEU A 1 145 ? 7.389 -5.630 3.631 1.00 97.69 145 LEU A C 1
ATOM 1175 O O . LEU A 1 145 ? 8.071 -6.315 2.867 1.00 97.69 145 LEU A O 1
ATOM 1179 N N . TYR A 1 146 ? 7.301 -4.311 3.543 1.00 97.62 146 TYR A N 1
ATOM 1180 C CA . TYR A 1 146 ? 8.057 -3.453 2.645 1.00 97.62 146 TYR A CA 1
ATOM 1181 C C . TYR A 1 146 ? 8.760 -2.396 3.481 1.00 97.62 146 TYR A C 1
ATOM 1183 O O . TYR A 1 146 ? 8.180 -1.862 4.429 1.00 97.62 146 TYR A O 1
ATOM 1191 N N . ARG A 1 147 ? 9.996 -2.071 3.129 1.00 96.25 147 ARG A N 1
ATOM 1192 C CA . ARG A 1 147 ? 10.767 -1.062 3.851 1.00 96.25 147 ARG A CA 1
ATOM 1193 C C . ARG A 1 147 ? 11.653 -0.265 2.923 1.00 96.25 147 ARG A C 1
ATOM 1195 O O . ARG A 1 147 ? 12.068 -0.750 1.870 1.00 96.25 147 ARG A O 1
ATOM 1202 N N . GLY A 1 148 ? 11.996 0.936 3.346 1.00 92.50 148 GLY A N 1
ATOM 1203 C CA . GLY A 1 148 ? 12.986 1.727 2.650 1.00 92.50 148 GLY A CA 1
ATOM 1204 C C . GLY A 1 148 ? 13.591 2.800 3.526 1.00 92.50 148 GLY A C 1
ATOM 1205 O O . GLY A 1 148 ? 13.114 3.095 4.620 1.00 92.50 148 GLY A O 1
ATOM 1206 N N . PHE A 1 149 ? 14.684 3.347 3.023 1.00 88.25 149 PHE A N 1
ATOM 1207 C CA . PHE A 1 149 ? 15.449 4.384 3.692 1.00 88.25 149 PHE A CA 1
ATOM 1208 C C . PHE A 1 149 ? 16.002 5.317 2.625 1.00 88.25 149 PHE A C 1
ATOM 1210 O O . PHE A 1 149 ? 16.928 4.943 1.922 1.00 88.25 149 PHE A O 1
ATOM 1217 N N . GLY A 1 150 ? 15.380 6.471 2.410 1.00 84.44 150 GLY A N 1
ATOM 1218 C CA . GLY A 1 150 ? 15.781 7.409 1.348 1.00 84.44 150 GLY A CA 1
ATOM 1219 C C . GLY A 1 150 ? 15.570 6.936 -0.086 1.00 84.44 150 GLY A C 1
ATOM 1220 O O . GLY A 1 150 ? 16.023 7.558 -1.047 1.00 84.44 150 GLY A O 1
ATOM 1221 N N . ALA A 1 151 ? 14.828 5.847 -0.259 1.00 88.69 151 ALA A N 1
ATOM 1222 C CA . ALA A 1 151 ? 14.317 5.406 -1.543 1.00 88.69 151 ALA A CA 1
ATOM 1223 C C . ALA A 1 151 ? 12.874 4.921 -1.388 1.00 88.69 151 ALA A C 1
ATOM 1225 O O . ALA A 1 151 ? 12.480 4.393 -0.346 1.00 88.69 151 ALA A O 1
ATOM 1226 N N . TYR A 1 152 ? 12.086 5.108 -2.447 1.00 92.81 152 TYR A N 1
ATOM 1227 C CA . TYR A 1 152 ? 10.644 4.899 -2.424 1.00 92.81 152 TYR A CA 1
ATOM 1228 C C . TYR A 1 152 ? 10.162 4.165 -3.688 1.00 92.81 152 TYR A C 1
ATOM 1230 O O . TYR A 1 152 ? 10.733 4.363 -4.766 1.00 92.81 152 TYR A O 1
ATOM 1238 N N . PRO A 1 153 ? 9.081 3.370 -3.594 1.00 95.00 153 PRO A N 1
ATOM 1239 C CA . PRO A 1 153 ? 8.440 2.737 -4.740 1.00 95.00 153 PRO A CA 1
ATOM 1240 C C . PRO A 1 153 ? 7.976 3.752 -5.787 1.00 95.00 153 PRO A C 1
ATOM 1242 O O . PRO A 1 153 ? 7.576 4.873 -5.474 1.00 95.00 153 PRO A O 1
ATOM 1245 N N . VAL A 1 154 ? 7.883 3.319 -7.046 1.00 96.75 154 VAL A N 1
ATOM 1246 C CA . VAL A 1 154 ? 7.409 4.151 -8.174 1.00 96.75 154 VAL A CA 1
ATOM 1247 C C . VAL A 1 154 ? 6.039 4.791 -7.912 1.00 96.75 154 VAL A C 1
ATOM 1249 O O . VAL A 1 154 ? 5.749 5.885 -8.402 1.00 96.75 154 VAL A O 1
ATOM 1252 N N . TYR A 1 155 ? 5.183 4.100 -7.159 1.00 97.19 155 TYR A N 1
ATOM 1253 C CA . TYR A 1 155 ? 3.822 4.525 -6.835 1.00 97.19 155 TYR A CA 1
ATOM 1254 C C . TYR A 1 155 ? 3.686 5.185 -5.453 1.00 97.19 155 TYR A C 1
ATOM 1256 O O . TYR A 1 155 ? 2.559 5.404 -5.003 1.00 97.19 155 TYR A O 1
ATOM 1264 N N . TRP A 1 156 ? 4.796 5.560 -4.809 1.00 96.62 156 TRP A N 1
ATOM 1265 C CA . TRP A 1 156 ? 4.814 6.153 -3.469 1.00 96.62 156 TRP A CA 1
ATOM 1266 C C . TRP A 1 156 ? 3.903 7.373 -3.318 1.00 96.62 156 TRP A C 1
ATOM 1268 O O . TRP A 1 156 ? 3.044 7.394 -2.443 1.00 96.62 156 TRP A O 1
ATOM 1278 N N . ASP A 1 157 ? 3.975 8.345 -4.232 1.00 96.00 157 ASP A N 1
ATOM 1279 C CA . ASP A 1 157 ? 3.108 9.534 -4.188 1.00 96.00 157 ASP A CA 1
ATOM 1280 C C . ASP A 1 157 ? 1.618 9.181 -4.200 1.00 96.00 157 ASP A C 1
ATOM 1282 O O . ASP A 1 157 ? 0.781 9.881 -3.626 1.00 96.00 157 ASP A O 1
ATOM 1286 N N . LYS A 1 158 ? 1.257 8.107 -4.905 1.00 97.50 158 LYS A N 1
ATOM 1287 C CA . LYS A 1 158 ? -0.126 7.645 -4.998 1.00 97.50 158 LYS A CA 1
ATOM 1288 C C . LYS A 1 158 ? -0.550 6.928 -3.724 1.00 97.50 158 LYS A C 1
ATOM 1290 O O . LYS A 1 158 ? -1.670 7.141 -3.272 1.00 97.50 158 LYS A O 1
ATOM 1295 N N . PHE A 1 159 ? 0.349 6.141 -3.143 1.00 98.12 159 PHE A N 1
ATOM 1296 C CA . PHE A 1 159 ? 0.163 5.542 -1.829 1.00 98.12 159 PHE A CA 1
ATOM 1297 C C . PHE A 1 159 ? -0.022 6.615 -0.744 1.00 98.12 159 PHE A C 1
ATOM 1299 O O . PHE A 1 159 ? -1.021 6.601 -0.032 1.00 98.12 159 PHE A O 1
ATOM 1306 N N . MET A 1 160 ? 0.839 7.632 -0.692 1.00 96.94 160 MET A N 1
ATOM 1307 C CA . MET A 1 160 ? 0.705 8.729 0.273 1.00 96.94 160 MET A CA 1
ATOM 1308 C C . MET A 1 160 ? -0.587 9.529 0.073 1.00 96.94 160 MET A C 1
ATOM 1310 O O . MET A 1 160 ? -1.245 9.898 1.043 1.00 96.94 160 MET A O 1
ATOM 1314 N N . LYS A 1 161 ? -1.022 9.744 -1.177 1.00 97.44 161 LYS A N 1
ATOM 1315 C CA . LYS A 1 161 ? -2.341 10.339 -1.472 1.00 97.44 161 LYS A CA 1
ATOM 1316 C C . LYS A 1 161 ? -3.507 9.470 -1.008 1.00 97.44 161 LYS A C 1
ATOM 1318 O O . LYS A 1 161 ? -4.537 10.025 -0.640 1.00 97.44 161 LYS A O 1
ATOM 1323 N N . LEU A 1 162 ? -3.358 8.146 -1.038 1.00 97.44 162 LEU A N 1
ATOM 1324 C CA . LEU A 1 162 ? -4.355 7.211 -0.522 1.00 97.44 162 LEU A CA 1
ATOM 1325 C C . LEU A 1 162 ? -4.448 7.288 1.010 1.00 97.44 162 LEU A C 1
ATOM 1327 O O . LEU A 1 162 ? -5.553 7.271 1.542 1.00 97.44 162 LEU A O 1
ATOM 1331 N N . LEU A 1 163 ? -3.316 7.432 1.708 1.00 96.69 163 LEU A N 1
ATOM 1332 C CA . LEU A 1 163 ? -3.288 7.578 3.168 1.00 96.69 163 LEU A CA 1
ATOM 1333 C C . LEU A 1 163 ? -3.722 8.966 3.654 1.00 96.69 163 LEU A C 1
ATOM 1335 O O . LEU A 1 163 ? -4.236 9.096 4.763 1.00 96.69 163 LEU A O 1
ATOM 1339 N N . LYS A 1 164 ? -3.520 10.008 2.843 1.00 95.38 164 LYS A N 1
ATOM 1340 C CA . LYS A 1 164 ? -3.719 11.407 3.239 1.00 95.38 164 LYS A CA 1
ATOM 1341 C C . LYS A 1 164 ? -5.063 11.702 3.932 1.00 95.38 164 LYS A C 1
ATOM 1343 O O . LYS A 1 164 ? -5.019 12.332 4.982 1.00 95.38 164 LYS A O 1
ATOM 1348 N N . PRO A 1 165 ? -6.232 11.252 3.433 1.00 94.69 165 PRO A N 1
ATOM 1349 C CA . PRO A 1 165 ? -7.512 11.537 4.088 1.00 94.69 165 PRO A CA 1
ATOM 1350 C C . PRO A 1 165 ? -7.620 10.965 5.506 1.00 94.69 165 PRO A C 1
ATOM 1352 O O . PRO A 1 165 ? -8.335 11.524 6.330 1.00 94.69 165 PRO A O 1
ATOM 1355 N N . ILE A 1 166 ? -6.918 9.861 5.778 1.00 95.19 166 ILE A N 1
ATOM 1356 C CA . ILE A 1 166 ? -6.846 9.244 7.102 1.00 95.19 166 ILE A CA 1
ATOM 1357 C C . ILE A 1 166 ? -5.893 10.065 7.972 1.00 95.19 166 ILE A C 1
ATOM 1359 O O . ILE A 1 166 ? -6.283 10.540 9.032 1.00 95.19 166 ILE A O 1
ATOM 1363 N N . LEU A 1 167 ? -4.667 10.298 7.489 1.00 93.12 167 LEU A N 1
ATOM 1364 C CA . LEU A 1 167 ? -3.621 11.015 8.228 1.00 93.12 167 LEU A CA 1
ATOM 1365 C C . LEU A 1 167 ? -4.018 12.454 8.596 1.00 93.12 167 LEU A C 1
ATOM 1367 O O . LEU A 1 167 ? -3.680 12.922 9.680 1.00 93.12 167 LEU A O 1
ATOM 1371 N N . ASP A 1 168 ? -4.777 13.141 7.739 1.00 92.75 168 ASP A N 1
ATOM 1372 C CA . ASP A 1 168 ? -5.250 14.507 7.991 1.00 92.75 168 ASP A CA 1
ATOM 1373 C C . ASP A 1 168 ? -6.185 14.607 9.213 1.00 92.75 168 ASP A C 1
ATOM 1375 O O . ASP A 1 168 ? -6.328 15.694 9.777 1.00 92.75 168 ASP A O 1
ATOM 1379 N N . ASN A 1 169 ? -6.793 13.499 9.662 1.00 90.19 169 ASN A N 1
ATOM 1380 C CA . ASN A 1 169 ? -7.655 13.492 10.847 1.00 90.19 169 ASN A CA 1
ATOM 1381 C C . ASN A 1 169 ? -6.892 13.710 12.156 1.00 90.19 169 ASN A C 1
ATOM 1383 O O . ASN A 1 169 ? -7.504 14.098 13.143 1.00 90.19 169 ASN A O 1
ATOM 1387 N N . LEU A 1 170 ? -5.568 13.541 12.160 1.00 85.31 170 LEU A N 1
ATOM 1388 C CA . LEU A 1 170 ? -4.729 13.870 13.312 1.00 85.31 170 LEU A CA 1
ATOM 1389 C C . LEU A 1 170 ? -4.793 15.363 13.689 1.00 85.31 170 LEU A C 1
ATOM 1391 O O . LEU A 1 170 ? -4.573 15.713 14.843 1.00 85.31 170 LEU A O 1
ATOM 1395 N N . ASN A 1 171 ? -5.090 16.236 12.721 1.00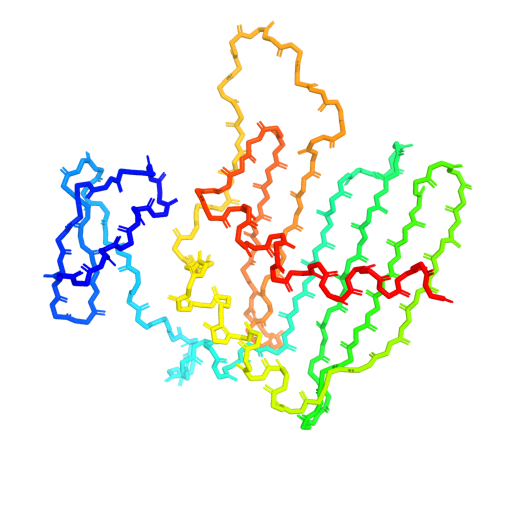 75.19 171 ASN A N 1
ATOM 1396 C CA . ASN A 1 171 ? -5.152 17.689 12.910 1.00 75.19 171 ASN A CA 1
ATOM 1397 C C . ASN A 1 171 ? -6.573 18.213 13.200 1.00 75.19 171 ASN A C 1
ATOM 1399 O O . ASN A 1 171 ? -6.778 19.429 13.172 1.00 75.19 171 ASN A O 1
ATOM 1403 N N . LYS A 1 172 ? -7.558 17.326 13.385 1.00 62.44 172 LYS A N 1
ATOM 1404 C CA . LYS A 1 172 ? -8.943 17.689 13.724 1.00 62.44 172 LYS A CA 1
ATOM 1405 C C . LYS A 1 172 ? -9.132 17.776 15.232 1.00 62.44 172 LYS A C 1
ATOM 1407 O O . LYS A 1 172 ? -9.848 18.712 15.649 1.00 62.44 172 LYS A O 1
#

Foldseek 3Di:
DDQDDAQQEPRHSCWDDDVQWIAHPPVRDIAQHQDADPVRHGLLVLFFWKWKWFADPPQWIWIKIWGDDPQKIKMKIWTCHPNDTFIDIDIGGNVLSSVLSCCVCRPLRVVSHDQEFEDDPPPDDQDRRFKMKMWGDRHPPDIRIHIYGSGDTSSRVVVCVSCVVVNVVSVD

pLDDT: mean 90.82, std 11.39, range [45.38, 98.19]

Nearest PDB structures (foldseek):
  6xs5-assembly1_A  TM=7.695E-01  e=3.767E-01  Homo sapiens
  1w24-assembly1_A  TM=7.004E-01  e=7.310E-01  Homo sapiens
  2ove-assembly1_A  TM=2.682E-01  e=1.827E-01  Homo sapiens
  1lf7-assembly1_A  TM=2.649E-01  e=2.623E-01  Homo sapiens
  2ova-assembly1_A  TM=2.623E-01  e=5.091E-01  Homo sapiens

Solvent-accessible surface area (backbone atoms only — not comparable to full-atom values): 9712 Å² total; per-residue (Å²): 129,85,84,75,65,56,37,52,78,78,54,45,70,58,52,45,84,49,97,70,31,34,38,26,74,85,80,66,50,72,38,72,55,86,56,58,45,100,85,70,43,47,38,63,74,48,45,38,32,36,39,38,36,42,30,43,93,86,80,21,27,45,35,40,41,37,38,57,55,92,67,32,26,40,37,40,40,38,36,35,52,89,84,46,82,50,74,39,74,56,70,35,51,47,68,55,41,55,52,49,34,45,44,42,48,79,71,41,34,58,83,52,46,67,55,66,28,69,64,80,90,80,83,69,87,70,65,83,75,36,31,34,39,36,36,44,26,30,57,100,88,43,70,49,67,31,38,26,43,67,36,75,61,67,36,41,72,58,46,52,60,68,46,39,77,62,61,58,54,69,80,110

Sequence (172 aa):
MANLPKCPHCGSKNVSRVEGFYRCADCLNDFGRTPYDDNGIPMIEACSGLRFRLGDLFNGSVRLRLGQDGDVCLYEIYDSNGGGLNKYADMLSKEEWNKFRKELFEKVYVYDWDKEYIPVNDGRDVSEDEEWELSVIIDENEEYLYRGFGAYPVYWDKFMKLLKPILDNLNK

Radius of gyration: 17.03 Å; Cα contacts (8 Å, |Δi|>4): 322; chains: 1; bounding box: 47×38×47 Å

Mean predicted aligned error: 5.1 Å

Secondary structure (DSSP, 8-state):
-PPPPPPTTT--S-EEEETTEEEETTT--EE----B-TTS-BHHHH--EEEEEEEETTTEEEEEEEEEETTEEEEEEEE-GGG--EEEEEEE-HHHHHHHHHHHHHTS-GGGS-SEE----SSPPPPGGGEEEEEEE-SSS-EEEEEEES---TTHHHHHHHHHHHHGGGG-